Protein AF-A0A8J4GEQ4-F1 (afdb_monomer_lite)

Structure (mmCIF, N/CA/C/O backbone):
data_AF-A0A8J4GEQ4-F1
#
_entry.id   AF-A0A8J4GEQ4-F1
#
loop_
_atom_site.group_PDB
_atom_site.id
_atom_site.type_symbol
_atom_site.label_atom_id
_atom_site.label_alt_id
_atom_site.label_comp_id
_atom_site.label_asym_id
_atom_site.label_entity_id
_atom_site.label_seq_id
_atom_site.pdbx_PDB_ins_code
_atom_site.Cartn_x
_atom_site.Cartn_y
_atom_site.Cartn_z
_atom_site.occupancy
_atom_site.B_iso_or_equiv
_atom_site.auth_seq_id
_atom_site.auth_comp_id
_atom_site.auth_asym_id
_atom_site.auth_atom_id
_atom_site.pdbx_PDB_model_num
ATOM 1 N N . SER A 1 1 ? -38.428 40.242 -2.071 1.00 45.44 1 SER A N 1
ATOM 2 C CA . SER A 1 1 ? -38.127 39.022 -1.300 1.00 45.44 1 SER A CA 1
ATOM 3 C C . SER A 1 1 ? -37.435 38.007 -2.191 1.00 45.44 1 SER A C 1
ATOM 5 O O . SER A 1 1 ? -38.106 37.269 -2.898 1.00 45.44 1 SER A O 1
ATOM 7 N N . SER A 1 2 ? -36.104 38.009 -2.233 1.00 46.75 2 SER A N 1
ATOM 8 C CA . SER A 1 2 ? -35.318 36.999 -2.948 1.00 46.75 2 SER A CA 1
ATOM 9 C C . SER A 1 2 ? -35.041 35.824 -2.007 1.00 46.75 2 SER A C 1
ATOM 11 O O . SER A 1 2 ? -34.268 35.939 -1.060 1.00 46.75 2 SER A O 1
ATOM 13 N N . HIS A 1 3 ? -35.705 34.695 -2.250 1.00 55.34 3 HIS A N 1
ATOM 14 C CA . HIS A 1 3 ? -35.386 33.421 -1.610 1.00 55.34 3 HIS A CA 1
ATOM 15 C C . HIS A 1 3 ? -34.129 32.850 -2.275 1.00 55.34 3 HIS A C 1
ATOM 17 O O . HIS A 1 3 ? -34.213 32.109 -3.249 1.00 55.34 3 HIS A O 1
ATOM 23 N N . GLY A 1 4 ? -32.955 33.245 -1.783 1.00 56.16 4 GLY A N 1
ATOM 24 C CA . GLY A 1 4 ? -31.713 32.543 -2.087 1.00 56.16 4 GLY A CA 1
ATOM 25 C C . GLY A 1 4 ? -31.655 31.268 -1.253 1.00 56.16 4 GLY A C 1
ATOM 26 O O . GLY A 1 4 ? -31.464 31.340 -0.039 1.00 56.16 4 GLY A O 1
ATOM 27 N N . SER A 1 5 ? -31.855 30.109 -1.876 1.00 62.72 5 SER A N 1
ATOM 28 C CA . SER A 1 5 ? -31.624 28.812 -1.237 1.00 62.72 5 SER A CA 1
ATOM 29 C C . SER A 1 5 ? -30.168 28.750 -0.770 1.00 62.72 5 SER A C 1
ATOM 31 O O . SER A 1 5 ? -29.255 28.849 -1.590 1.00 62.72 5 SER A O 1
ATOM 33 N N . LYS A 1 6 ? -29.932 28.627 0.543 1.00 64.38 6 LYS A N 1
ATOM 34 C CA . LYS A 1 6 ? -28.581 28.382 1.067 1.00 64.38 6 LYS A CA 1
ATOM 35 C C . LYS A 1 6 ? -28.063 27.057 0.486 1.00 64.38 6 LYS A C 1
ATOM 37 O O . LYS A 1 6 ? -28.850 26.110 0.418 1.00 64.38 6 LYS A O 1
ATOM 42 N N . PRO A 1 7 ? -26.785 26.966 0.073 1.00 62.78 7 PRO A N 1
ATOM 43 C CA . PRO A 1 7 ? -26.216 25.699 -0.358 1.00 62.78 7 PRO A CA 1
ATOM 44 C C . PRO A 1 7 ? -26.369 24.679 0.769 1.00 62.78 7 PRO A C 1
ATOM 46 O O . PRO A 1 7 ? -26.044 24.955 1.923 1.00 62.78 7 PRO A O 1
ATOM 49 N N . GLN A 1 8 ? -26.936 23.526 0.435 1.00 66.12 8 GLN A N 1
ATOM 50 C CA . GLN A 1 8 ? -27.114 22.436 1.376 1.00 66.12 8 GLN A CA 1
ATOM 51 C C . GLN A 1 8 ? -25.734 21.860 1.694 1.00 66.12 8 GLN A C 1
ATOM 53 O O . GLN A 1 8 ? -25.084 21.283 0.822 1.00 66.12 8 GLN A O 1
ATOM 58 N N . GLU A 1 9 ? -25.273 22.051 2.929 1.00 68.38 9 GLU A N 1
ATOM 59 C CA . GLU A 1 9 ? -24.043 21.433 3.415 1.00 68.38 9 GLU A CA 1
ATOM 60 C C . GLU A 1 9 ? -24.215 19.913 3.368 1.00 68.38 9 GLU A C 1
ATOM 62 O O . GLU A 1 9 ? -25.030 19.327 4.085 1.00 68.38 9 GLU A O 1
ATOM 67 N N . CYS A 1 10 ? -23.489 19.263 2.460 1.00 74.25 10 CYS A N 1
ATOM 68 C CA . CYS A 1 10 ? -23.501 17.815 2.372 1.00 74.25 10 CYS A CA 1
ATOM 69 C C . CYS A 1 10 ? -22.659 17.277 3.533 1.00 74.25 10 CYS A C 1
ATOM 71 O O . CYS A 1 10 ? -21.449 17.501 3.577 1.00 74.25 10 CYS A O 1
ATOM 73 N N . ALA A 1 11 ? -23.300 16.614 4.498 1.00 85.25 11 ALA A N 1
ATOM 74 C CA . ALA A 1 11 ? -22.600 16.000 5.620 1.00 85.25 11 ALA A CA 1
ATOM 75 C C . ALA A 1 11 ? -21.531 15.024 5.101 1.00 85.25 11 ALA A C 1
ATOM 77 O O . ALA A 1 11 ? -21.816 14.191 4.236 1.00 85.25 11 ALA A O 1
ATOM 78 N N . TRP A 1 12 ? -20.312 15.126 5.635 1.00 88.06 12 TRP A N 1
ATOM 79 C CA . TRP A 1 12 ? -19.217 14.231 5.270 1.00 88.06 12 TRP A CA 1
ATOM 80 C C . TRP A 1 12 ? -19.589 12.772 5.555 1.00 88.06 12 TRP A C 1
ATOM 82 O O . TRP A 1 12 ? -20.183 12.455 6.589 1.00 88.06 12 TRP A O 1
ATOM 92 N N . ARG A 1 13 ? -19.220 11.882 4.633 1.00 91.00 13 ARG A N 1
ATOM 93 C CA . ARG A 1 13 ? -19.368 10.433 4.773 1.00 91.00 13 ARG A CA 1
ATOM 94 C C . ARG A 1 13 ? -18.016 9.774 4.524 1.00 91.00 13 ARG A C 1
ATOM 96 O O . ARG A 1 13 ? -17.310 10.214 3.614 1.00 91.00 13 ARG A O 1
ATOM 103 N N . PRO A 1 14 ? -17.655 8.739 5.296 1.00 92.19 14 PRO A N 1
ATOM 104 C CA . PRO A 1 14 ? -16.441 7.996 5.021 1.00 92.19 14 PRO A CA 1
ATOM 105 C C . PRO A 1 14 ? -16.544 7.335 3.639 1.00 92.19 14 PRO A C 1
ATOM 107 O O . PRO A 1 14 ? -17.626 6.878 3.266 1.00 92.19 14 PRO A O 1
ATOM 110 N N . PRO A 1 15 ? -15.443 7.286 2.877 1.00 95.06 15 PRO A N 1
ATOM 111 C CA . PRO A 1 15 ? -15.406 6.542 1.629 1.00 95.06 15 PRO A CA 1
ATOM 112 C C . PRO A 1 15 ? -15.509 5.035 1.896 1.00 95.06 15 PRO A C 1
ATOM 114 O O . PRO A 1 15 ? -15.016 4.537 2.909 1.00 95.06 15 PRO A O 1
ATOM 117 N N . ASP A 1 16 ? -16.100 4.301 0.954 1.00 97.12 16 ASP A N 1
ATOM 118 C CA . ASP A 1 16 ? -16.193 2.836 1.022 1.00 97.12 16 ASP A CA 1
ATOM 119 C C . ASP A 1 16 ? -14.828 2.150 0.844 1.00 97.12 16 ASP A C 1
ATOM 121 O O . ASP A 1 16 ? -14.617 1.033 1.318 1.00 97.12 16 ASP A O 1
ATOM 125 N N . ILE A 1 17 ? -13.899 2.819 0.152 1.00 97.31 17 ILE A N 1
ATOM 126 C CA . ILE A 1 17 ? -12.525 2.376 -0.090 1.00 97.31 17 ILE A CA 1
ATOM 127 C C . ILE A 1 17 ? -11.623 3.584 -0.371 1.00 97.31 17 ILE A C 1
ATOM 129 O O . ILE A 1 17 ? -12.054 4.553 -0.998 1.00 97.31 17 ILE A O 1
ATOM 133 N N . ALA A 1 18 ? -10.366 3.522 0.062 1.00 97.94 18 ALA A N 1
ATOM 134 C CA . ALA A 1 18 ? -9.324 4.472 -0.317 1.00 97.94 18 ALA A CA 1
ATOM 135 C C . ALA A 1 18 ? -8.224 3.765 -1.115 1.00 97.94 18 ALA A C 1
ATOM 137 O O . ALA A 1 18 ? -7.807 2.658 -0.771 1.00 97.94 18 ALA A O 1
ATOM 138 N N . VAL A 1 19 ? -7.750 4.409 -2.180 1.00 97.88 19 VAL A N 1
ATOM 139 C CA . VAL A 1 19 ? -6.740 3.844 -3.080 1.00 97.88 19 VAL A CA 1
ATOM 140 C C . VAL A 1 19 ? -5.575 4.817 -3.210 1.00 97.88 19 VAL A C 1
ATOM 142 O O . VAL A 1 19 ? -5.800 6.007 -3.427 1.00 97.88 19 VAL A O 1
ATOM 145 N N . ALA A 1 20 ? -4.348 4.314 -3.089 1.00 97.12 20 ALA A N 1
ATOM 146 C CA . ALA A 1 20 ? -3.126 5.082 -3.311 1.00 97.12 20 ALA A CA 1
ATOM 147 C C . ALA A 1 20 ? -2.224 4.339 -4.301 1.00 97.12 20 ALA A C 1
ATOM 149 O O . ALA A 1 20 ? -1.819 3.204 -4.049 1.00 97.12 20 ALA A O 1
ATOM 150 N N . PHE A 1 21 ? -1.931 4.975 -5.436 1.00 97.00 21 PHE A N 1
ATOM 151 C CA . PHE A 1 21 ? -1.102 4.382 -6.481 1.00 97.00 21 PHE A CA 1
ATOM 152 C C . PHE A 1 21 ? 0.366 4.740 -6.289 1.00 97.00 21 PHE A C 1
ATOM 154 O O . PHE A 1 21 ? 0.674 5.923 -6.171 1.00 97.00 21 PHE A O 1
ATOM 161 N N . ASN A 1 22 ? 1.240 3.729 -6.293 1.00 95.81 22 ASN A N 1
ATOM 162 C CA . ASN A 1 22 ? 2.684 3.849 -6.073 1.00 95.81 22 ASN A CA 1
ATOM 163 C C . ASN A 1 22 ? 2.980 4.766 -4.877 1.00 95.81 22 ASN A C 1
ATOM 165 O O . ASN A 1 22 ? 3.543 5.848 -5.019 1.00 95.81 22 ASN A O 1
ATOM 169 N N . SER A 1 23 ? 2.455 4.367 -3.718 1.00 93.00 23 SER A N 1
ATOM 170 C CA . SER A 1 23 ? 2.128 5.297 -2.636 1.00 93.00 23 SER A CA 1
ATOM 171 C C . SER A 1 23 ? 3.332 5.969 -1.975 1.00 93.00 23 SER A C 1
ATOM 173 O O . SER A 1 23 ? 3.195 7.089 -1.479 1.00 93.00 23 SER A O 1
ATOM 175 N N . GLY A 1 24 ? 4.481 5.284 -1.938 1.00 91.56 24 GLY A N 1
ATOM 176 C CA . GLY A 1 24 ? 5.691 5.761 -1.268 1.00 91.56 24 GLY A CA 1
ATOM 177 C C . GLY A 1 24 ? 5.470 6.092 0.211 1.00 91.56 24 GLY A C 1
ATOM 178 O O . GLY A 1 24 ? 6.150 6.957 0.761 1.00 91.56 24 GLY A O 1
ATOM 179 N N . ILE A 1 25 ? 4.486 5.470 0.880 1.00 93.88 25 ILE A N 1
ATOM 180 C CA . ILE A 1 25 ? 4.116 5.862 2.253 1.00 93.88 25 ILE A CA 1
ATOM 181 C C . ILE A 1 25 ? 5.222 5.571 3.266 1.00 93.88 25 ILE A C 1
ATOM 183 O O . ILE A 1 25 ? 5.227 6.142 4.357 1.00 93.88 25 ILE A O 1
ATOM 187 N N . SER A 1 26 ? 6.133 4.667 2.921 1.00 92.44 26 SER A N 1
ATOM 188 C CA . SER A 1 26 ? 7.306 4.312 3.714 1.00 92.44 26 SER A CA 1
ATOM 189 C C . SER A 1 26 ? 8.542 5.180 3.445 1.00 92.44 26 SER A C 1
ATOM 191 O O . SER A 1 26 ? 9.544 5.030 4.143 1.00 92.44 26 SER A O 1
ATOM 193 N N . GLU A 1 27 ? 8.481 6.104 2.483 1.00 90.88 27 GLU A N 1
ATOM 194 C CA . GLU A 1 27 ? 9.621 6.918 2.050 1.00 90.88 27 GLU A CA 1
ATOM 195 C C . GLU A 1 27 ? 9.803 8.217 2.871 1.00 90.88 27 GLU A C 1
ATOM 197 O O . GLU A 1 27 ? 9.230 8.401 3.949 1.00 90.88 27 GLU A O 1
ATOM 202 N N . HIS A 1 28 ? 10.649 9.133 2.375 1.00 71.94 28 HIS A N 1
ATOM 203 C CA . HIS A 1 28 ? 11.164 10.316 3.082 1.00 71.94 28 HIS A CA 1
ATOM 204 C C . HIS A 1 28 ? 10.092 11.240 3.695 1.00 71.94 28 HIS A C 1
ATOM 206 O O . HIS A 1 28 ? 10.371 11.906 4.695 1.00 71.94 28 HIS A O 1
ATOM 212 N N . ASP A 1 29 ? 8.866 11.218 3.171 1.00 82.56 29 ASP A N 1
ATOM 213 C CA . ASP A 1 29 ? 7.746 12.056 3.606 1.00 82.56 29 ASP A CA 1
ATOM 214 C C . ASP A 1 29 ? 6.674 11.305 4.415 1.00 82.56 29 ASP A C 1
ATOM 216 O O . ASP A 1 29 ? 5.538 11.768 4.546 1.00 82.56 29 ASP A O 1
ATOM 220 N N . GLN A 1 30 ? 7.021 10.179 5.047 1.00 83.06 30 GLN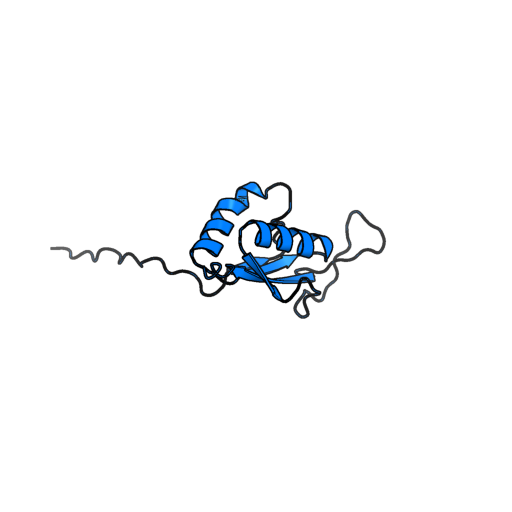 A N 1
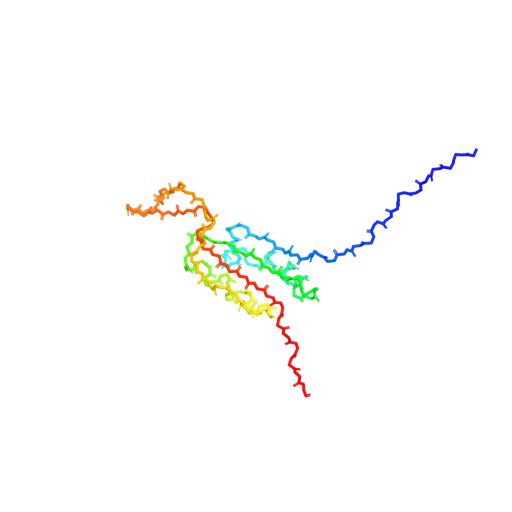ATOM 221 C CA . GLN A 1 30 ? 6.105 9.391 5.887 1.00 83.06 30 GLN A CA 1
ATOM 222 C C . GLN A 1 30 ? 5.315 10.238 6.910 1.00 83.06 30 GLN A C 1
ATOM 224 O O . GLN A 1 30 ? 4.153 9.958 7.204 1.00 83.06 30 GLN A O 1
ATOM 229 N N . LYS A 1 31 ? 5.905 11.312 7.453 1.00 87.12 31 LYS A N 1
ATOM 230 C CA . LYS A 1 31 ? 5.223 12.204 8.413 1.00 87.12 31 LYS A CA 1
ATOM 231 C C . LYS A 1 31 ? 4.012 12.926 7.813 1.00 87.12 31 LYS A C 1
ATOM 233 O O . LYS A 1 31 ? 3.071 13.216 8.548 1.00 87.12 31 LYS A O 1
ATOM 238 N N . LEU A 1 32 ? 4.014 13.193 6.506 1.00 91.19 32 LEU A N 1
ATOM 239 C CA . LEU A 1 32 ? 2.887 13.819 5.808 1.00 91.19 32 LEU A CA 1
ATOM 240 C C . LEU A 1 32 ? 1.693 12.862 5.673 1.00 91.19 32 LEU A C 1
ATOM 242 O O . LEU A 1 32 ? 0.558 13.318 5.550 1.00 91.19 32 LEU A O 1
ATOM 246 N N . TRP A 1 33 ? 1.927 11.550 5.769 1.00 94.75 33 TRP A N 1
ATOM 247 C CA . TRP A 1 33 ? 0.883 10.527 5.706 1.00 94.75 33 TRP A CA 1
ATOM 248 C C . TRP A 1 33 ? 0.122 10.335 7.014 1.00 94.75 33 TRP A C 1
ATOM 250 O O . TRP A 1 33 ? -1.008 9.848 6.983 1.00 94.75 33 TRP A O 1
ATOM 260 N N . VAL A 1 34 ? 0.695 10.727 8.157 1.00 94.19 34 VAL A N 1
ATOM 261 C CA . VAL A 1 34 ? 0.106 10.469 9.483 1.00 94.19 34 VAL A CA 1
ATOM 262 C C . VAL A 1 34 ? -1.358 10.926 9.575 1.00 94.19 34 VAL A C 1
ATOM 264 O O . VAL A 1 34 ? -2.193 10.089 9.921 1.00 94.19 34 VAL A O 1
ATOM 267 N N . PRO A 1 35 ? -1.736 12.164 9.184 1.00 95.62 35 PRO A N 1
ATOM 268 C CA . PRO A 1 35 ? -3.133 12.592 9.263 1.00 95.62 35 PRO A CA 1
ATOM 269 C C . PRO A 1 35 ? -4.078 11.749 8.393 1.00 95.62 35 PRO A C 1
ATOM 271 O O . PRO A 1 35 ? -5.210 11.472 8.789 1.00 95.62 35 PRO A O 1
ATOM 274 N N . ALA A 1 36 ? -3.622 11.311 7.215 1.00 95.31 36 ALA A N 1
ATOM 275 C CA . ALA A 1 36 ? -4.419 10.470 6.327 1.00 95.31 36 ALA A CA 1
ATOM 276 C C . ALA A 1 36 ? -4.617 9.070 6.924 1.00 95.31 36 ALA A C 1
ATOM 278 O O . ALA A 1 36 ? -5.745 8.580 6.987 1.00 95.31 36 ALA A O 1
ATOM 279 N N . LEU A 1 37 ? -3.544 8.450 7.424 1.00 96.56 37 LEU A N 1
ATOM 280 C CA . LEU A 1 37 ? -3.602 7.137 8.065 1.00 96.56 37 LEU A CA 1
ATOM 281 C C . LEU A 1 37 ? -4.506 7.161 9.306 1.00 96.56 37 LEU A C 1
ATOM 28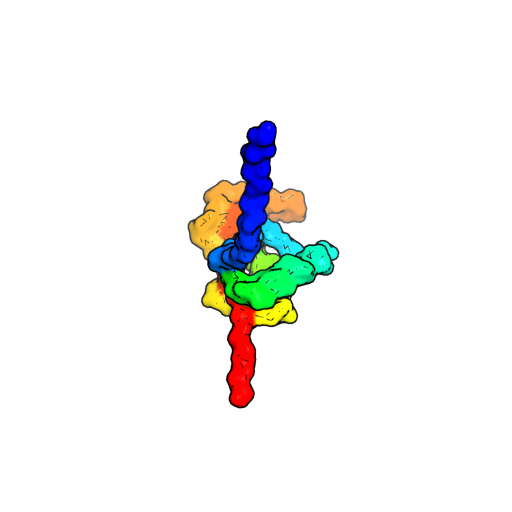3 O O . LEU A 1 37 ? -5.334 6.267 9.469 1.00 96.56 37 LEU A O 1
ATOM 287 N N . GLU A 1 38 ? -4.427 8.208 10.131 1.00 96.06 38 GLU A N 1
ATOM 288 C CA . GLU A 1 38 ? -5.303 8.382 11.295 1.00 96.06 38 GLU A CA 1
ATOM 289 C C . GLU A 1 38 ? -6.785 8.418 10.913 1.00 96.06 38 GLU A C 1
ATOM 291 O O . GLU A 1 38 ? -7.602 7.759 11.558 1.00 96.06 38 GLU A O 1
ATOM 296 N N . VAL A 1 39 ? -7.148 9.160 9.863 1.00 96.00 39 VAL A N 1
ATOM 297 C CA . VAL A 1 39 ? -8.534 9.238 9.376 1.00 96.00 39 VAL A CA 1
ATOM 298 C C . VAL A 1 39 ? -8.993 7.882 8.838 1.00 96.00 39 VAL A C 1
ATOM 300 O O . VAL A 1 39 ? -10.076 7.418 9.201 1.00 96.00 39 VAL A O 1
ATOM 303 N N . LEU A 1 40 ? -8.173 7.211 8.026 1.00 97.31 40 LEU A N 1
ATOM 304 C CA . LEU A 1 40 ? -8.506 5.902 7.455 1.00 97.31 40 LEU A CA 1
ATOM 305 C C . LEU A 1 40 ? -8.714 4.845 8.547 1.00 97.31 40 LEU A C 1
ATOM 307 O O . LEU A 1 40 ? -9.695 4.099 8.506 1.00 97.31 40 LEU A O 1
ATOM 311 N N . ILE A 1 41 ? -7.852 4.826 9.566 1.00 97.69 41 ILE A N 1
ATOM 312 C CA . ILE A 1 41 ? -7.961 3.912 10.708 1.00 97.69 41 ILE A CA 1
ATOM 313 C C . ILE A 1 41 ? -9.179 4.247 11.570 1.00 97.69 41 ILE A C 1
ATOM 315 O O . ILE A 1 41 ? -9.999 3.364 11.837 1.00 97.69 41 ILE A O 1
ATOM 319 N N . ARG A 1 42 ? -9.349 5.519 11.960 1.00 96.00 42 ARG A N 1
ATOM 320 C CA . ARG A 1 42 ? -10.467 5.989 12.799 1.00 96.00 42 ARG A CA 1
ATOM 321 C C . ARG A 1 42 ? -11.818 5.646 12.186 1.00 96.00 42 ARG A C 1
ATOM 323 O O . ARG A 1 42 ? -12.720 5.208 12.894 1.00 96.00 42 ARG A O 1
ATOM 330 N N . HIS A 1 43 ? -11.952 5.834 10.877 1.00 96.12 43 HIS A N 1
ATOM 331 C CA . HIS A 1 43 ? -13.196 5.585 10.153 1.00 96.12 43 HIS A CA 1
ATOM 332 C C . HIS A 1 43 ? -13.283 4.179 9.551 1.00 96.12 43 HIS A C 1
ATOM 334 O O . HIS A 1 43 ? -14.260 3.871 8.874 1.00 96.12 43 HIS A O 1
ATOM 340 N N . ARG A 1 44 ? -12.302 3.310 9.837 1.00 96.75 44 ARG A N 1
ATOM 341 C CA . ARG A 1 44 ? -12.246 1.910 9.388 1.00 96.75 44 ARG A CA 1
ATOM 342 C C . ARG A 1 44 ? -12.380 1.759 7.868 1.00 96.75 44 ARG A C 1
ATOM 344 O O . ARG A 1 44 ? -12.948 0.776 7.392 1.00 96.75 44 ARG A O 1
ATOM 351 N N . VAL A 1 45 ? -11.839 2.720 7.123 1.00 97.94 45 VAL A N 1
ATOM 352 C CA . VAL A 1 45 ? -11.854 2.733 5.658 1.00 97.94 45 VAL A CA 1
ATOM 353 C C . VAL A 1 45 ? -10.925 1.623 5.145 1.00 97.94 45 VAL A C 1
ATOM 355 O O . VAL A 1 45 ? -9.749 1.595 5.518 1.00 97.94 45 VAL A O 1
ATOM 358 N N . PRO A 1 46 ? -11.414 0.690 4.312 1.00 98.06 46 PRO A N 1
ATOM 359 C CA . PRO A 1 46 ? -10.571 -0.280 3.619 1.00 98.06 46 PRO A CA 1
ATOM 360 C C . PRO A 1 46 ? -9.623 0.413 2.639 1.00 98.06 46 PRO A C 1
ATOM 362 O O . PRO A 1 46 ? -10.012 1.370 1.969 1.00 98.06 46 PRO A O 1
ATOM 365 N N . VAL A 1 47 ? -8.399 -0.094 2.516 1.00 98.44 47 VAL A N 1
ATOM 366 C CA . VAL A 1 47 ? -7.362 0.503 1.667 1.00 98.44 47 VAL A CA 1
ATOM 367 C C . VAL A 1 47 ? -6.849 -0.470 0.609 1.00 98.44 47 VAL A C 1
ATOM 369 O O . VAL A 1 47 ? -6.758 -1.669 0.874 1.00 98.44 47 VAL A O 1
ATOM 372 N N . VAL A 1 48 ? -6.490 0.051 -0.567 1.00 98.31 48 VAL A N 1
ATOM 373 C CA . VAL A 1 48 ? -5.756 -0.665 -1.628 1.00 98.31 48 VAL A CA 1
ATOM 374 C C . VAL A 1 48 ? -4.580 0.185 -2.064 1.00 98.31 48 VAL A C 1
ATOM 376 O O . VAL A 1 48 ? -4.757 1.312 -2.523 1.00 98.31 48 VAL A O 1
ATOM 379 N N . PHE A 1 49 ? -3.375 -0.319 -1.856 1.00 98.12 49 PHE A N 1
ATOM 380 C CA . PHE A 1 49 ? -2.150 0.431 -2.101 1.00 98.12 49 PHE A CA 1
ATOM 381 C C . PHE A 1 49 ? -1.313 -0.341 -3.113 1.00 98.12 49 PHE A C 1
ATOM 383 O O . PHE A 1 49 ? -1.293 -1.575 -3.095 1.00 98.12 49 PHE A O 1
ATOM 390 N N . THR A 1 50 ? -0.655 0.383 -4.011 1.00 98.38 50 THR A N 1
ATOM 391 C CA . THR A 1 50 ? 0.285 -0.194 -4.976 1.00 98.38 50 THR A CA 1
ATOM 392 C C . THR A 1 50 ? 1.675 0.409 -4.804 1.00 98.38 50 THR A C 1
ATOM 394 O O . THR A 1 50 ? 1.811 1.509 -4.262 1.00 98.38 50 THR A O 1
ATOM 397 N N . SER A 1 51 ? 2.691 -0.314 -5.276 1.00 96.94 51 SER A N 1
ATOM 398 C CA . SER A 1 51 ? 4.107 0.076 -5.206 1.00 96.94 51 SER A CA 1
ATOM 399 C C . SER A 1 51 ? 4.865 -0.417 -6.448 1.00 96.94 51 SER A C 1
ATOM 401 O O . SER A 1 51 ? 4.370 -1.289 -7.180 1.00 96.94 51 SER A O 1
ATOM 403 N N . TYR A 1 52 ? 6.062 0.118 -6.702 1.00 94.56 52 TYR A N 1
ATOM 404 C CA . TYR A 1 52 ? 6.858 -0.232 -7.882 1.00 94.56 52 TYR A CA 1
ATOM 405 C C . TYR A 1 52 ? 7.586 -1.567 -7.746 1.00 94.56 52 TYR A C 1
ATOM 407 O O . TYR A 1 52 ? 7.906 -2.191 -8.757 1.00 94.56 52 TYR A O 1
ATOM 415 N N . ASN A 1 53 ? 7.819 -2.039 -6.525 1.00 93.38 53 ASN A N 1
ATOM 416 C CA . ASN A 1 53 ? 8.462 -3.320 -6.250 1.00 93.38 53 ASN A CA 1
ATOM 417 C C . ASN A 1 53 ? 7.937 -3.951 -4.945 1.00 93.38 53 ASN A C 1
ATOM 419 O O . ASN A 1 53 ? 7.100 -3.385 -4.238 1.00 93.38 53 ASN A O 1
ATOM 423 N N . ASP A 1 54 ? 8.393 -5.167 -4.663 1.00 95.81 54 ASP A N 1
ATOM 424 C CA . ASP A 1 54 ? 8.031 -5.946 -3.480 1.00 95.81 54 ASP A CA 1
ATOM 425 C C . ASP A 1 54 ? 8.568 -5.338 -2.181 1.00 95.81 54 ASP A C 1
ATOM 427 O O . ASP A 1 54 ? 7.871 -5.361 -1.166 1.00 95.81 54 ASP A O 1
ATOM 431 N N . VAL A 1 55 ? 9.780 -4.777 -2.216 1.00 95.25 55 VAL A N 1
ATOM 432 C CA . VAL A 1 55 ? 10.425 -4.136 -1.063 1.00 95.25 55 VAL A CA 1
ATOM 433 C C . VAL A 1 55 ? 9.605 -2.940 -0.579 1.00 95.25 55 VAL A C 1
ATOM 435 O O . VAL A 1 55 ? 9.263 -2.873 0.602 1.00 95.25 55 VAL A O 1
ATOM 438 N N . GLU A 1 56 ? 9.224 -2.040 -1.485 1.00 95.25 56 GLU A N 1
ATOM 439 C CA . GLU A 1 56 ? 8.338 -0.907 -1.200 1.00 95.25 56 GLU A CA 1
ATOM 440 C C . GLU A 1 56 ? 6.979 -1.384 -0.695 1.00 95.25 56 GLU A C 1
ATOM 442 O O . GLU A 1 56 ? 6.507 -0.917 0.336 1.00 95.25 56 GLU A O 1
ATOM 447 N N . ALA A 1 57 ? 6.365 -2.367 -1.361 1.00 97.25 57 ALA A N 1
ATOM 448 C CA . ALA A 1 57 ? 5.055 -2.866 -0.953 1.00 97.25 57 ALA A CA 1
ATOM 449 C C . ALA A 1 57 ? 5.082 -3.464 0.465 1.00 97.25 57 ALA A C 1
ATOM 451 O O . ALA A 1 57 ? 4.142 -3.277 1.244 1.00 97.25 57 ALA A O 1
ATOM 452 N N . ALA A 1 58 ? 6.161 -4.163 0.829 1.00 97.75 58 ALA A N 1
ATOM 453 C CA . ALA A 1 58 ? 6.367 -4.688 2.174 1.00 97.75 58 ALA A CA 1
ATOM 454 C C . ALA A 1 58 ? 6.597 -3.578 3.210 1.00 97.75 58 ALA A C 1
ATOM 456 O O . ALA A 1 58 ? 6.038 -3.652 4.311 1.00 97.75 58 ALA A O 1
ATOM 457 N N . ALA A 1 59 ? 7.377 -2.553 2.865 1.00 97.38 59 ALA A N 1
ATOM 458 C CA . ALA A 1 59 ? 7.636 -1.402 3.724 1.00 97.38 59 ALA A CA 1
ATOM 459 C C . ALA A 1 59 ? 6.361 -0.571 3.956 1.00 97.38 59 ALA A C 1
ATOM 461 O O . ALA A 1 59 ? 6.014 -0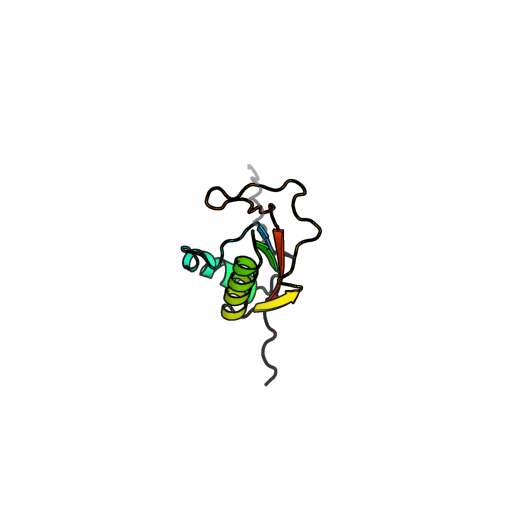.277 5.102 1.00 97.38 59 ALA A O 1
ATOM 462 N N . ASP A 1 60 ? 5.598 -0.292 2.901 1.00 97.25 60 ASP A N 1
ATOM 463 C CA . ASP A 1 60 ? 4.311 0.404 2.955 1.00 97.25 60 ASP A CA 1
ATOM 464 C C . ASP A 1 60 ? 3.316 -0.355 3.850 1.00 97.25 60 ASP A C 1
ATOM 466 O O . ASP A 1 60 ? 2.723 0.193 4.786 1.00 97.25 60 ASP A O 1
ATOM 470 N N . ALA A 1 61 ? 3.206 -1.669 3.648 1.00 97.56 61 ALA A N 1
ATOM 471 C CA . ALA A 1 61 ? 2.396 -2.540 4.488 1.00 97.56 61 ALA A CA 1
ATOM 472 C C . ALA A 1 61 ? 2.841 -2.538 5.966 1.00 97.56 61 ALA A C 1
ATOM 474 O O . ALA A 1 61 ? 2.010 -2.698 6.865 1.00 97.56 61 ALA A O 1
ATOM 475 N N . ALA A 1 62 ? 4.135 -2.377 6.258 1.00 97.25 62 ALA A N 1
ATOM 476 C CA . ALA A 1 62 ? 4.631 -2.255 7.629 1.00 97.25 62 ALA A CA 1
ATOM 477 C C . ALA A 1 62 ? 4.206 -0.926 8.276 1.00 97.25 62 ALA A C 1
ATOM 479 O O . ALA A 1 62 ? 3.761 -0.932 9.426 1.00 97.25 62 ALA A O 1
ATOM 480 N N . VAL A 1 63 ? 4.249 0.184 7.531 1.00 97.06 63 VAL A N 1
ATOM 481 C CA . VAL A 1 63 ? 3.737 1.488 7.989 1.00 97.06 63 VAL A CA 1
ATOM 482 C C . VAL A 1 63 ? 2.245 1.411 8.309 1.00 97.06 63 VAL A C 1
ATOM 484 O O . VAL A 1 63 ? 1.818 1.864 9.372 1.00 97.06 63 VAL A O 1
ATOM 487 N N . TRP A 1 64 ? 1.453 0.760 7.454 1.00 97.56 64 TRP A N 1
ATOM 488 C CA . TRP A 1 64 ? 0.030 0.521 7.714 1.00 97.56 64 TRP A CA 1
ATOM 489 C C . TRP A 1 64 ? -0.215 -0.273 9.004 1.00 97.56 64 TRP A C 1
ATOM 491 O O . TRP A 1 64 ? -1.063 0.095 9.821 1.00 97.56 64 TRP A O 1
ATOM 501 N N . ARG A 1 65 ? 0.558 -1.342 9.231 1.00 97.50 65 ARG A N 1
ATOM 502 C CA . ARG A 1 65 ? 0.464 -2.139 10.466 1.00 97.50 65 ARG A CA 1
ATOM 503 C C . ARG A 1 65 ? 0.810 -1.325 11.709 1.00 97.50 65 ARG A C 1
ATOM 505 O O . ARG A 1 65 ? 0.133 -1.473 12.731 1.00 97.50 65 ARG A O 1
ATOM 512 N N . ALA A 1 66 ? 1.829 -0.469 11.616 1.00 96.19 66 ALA A N 1
ATOM 513 C CA . ALA A 1 66 ? 2.238 0.434 12.689 1.00 96.19 66 ALA A CA 1
ATOM 514 C C . ALA A 1 66 ? 1.164 1.489 13.004 1.00 96.19 66 ALA A C 1
ATOM 516 O O . ALA A 1 66 ? 0.974 1.832 14.167 1.00 96.19 66 ALA A O 1
ATOM 517 N N . ALA A 1 67 ? 0.401 1.931 11.999 1.00 95.88 67 ALA A N 1
ATOM 518 C CA . ALA A 1 67 ? -0.736 2.838 12.173 1.00 95.88 67 ALA A CA 1
ATOM 519 C C . ALA A 1 67 ? -1.981 2.175 12.805 1.00 95.88 67 ALA A C 1
ATOM 521 O O . ALA A 1 67 ? -2.965 2.855 13.085 1.00 95.88 67 ALA A O 1
ATOM 522 N N . GLY A 1 68 ? -1.960 0.859 13.051 1.00 97.00 68 GLY A N 1
ATOM 523 C CA . GLY A 1 68 ? -3.088 0.115 13.627 1.00 97.00 68 GLY A CA 1
ATOM 524 C C . GLY A 1 68 ? -3.954 -0.610 12.596 1.00 97.00 68 GLY A C 1
ATOM 525 O O . GLY A 1 68 ? -5.075 -1.018 12.902 1.00 97.00 68 GLY A O 1
ATOM 526 N N . GLY A 1 69 ? -3.457 -0.771 11.373 1.00 97.44 69 GLY A N 1
ATOM 527 C CA . GLY A 1 69 ? -4.087 -1.579 10.341 1.00 97.44 69 GLY A CA 1
ATOM 528 C C . GLY A 1 69 ? -3.657 -3.046 10.368 1.00 97.44 69 GLY A C 1
ATOM 529 O O . GLY A 1 69 ? -2.651 -3.417 10.973 1.00 97.44 69 GLY A O 1
ATOM 530 N N . ASP A 1 70 ? -4.404 -3.876 9.652 1.00 98.12 70 ASP A N 1
ATOM 531 C CA . ASP A 1 70 ? -4.019 -5.228 9.260 1.00 98.12 70 ASP A CA 1
ATOM 532 C C . ASP A 1 70 ? -3.999 -5.329 7.734 1.00 98.12 70 ASP A C 1
ATOM 534 O O . ASP A 1 70 ? -4.796 -4.682 7.044 1.00 98.12 70 ASP A O 1
ATOM 538 N N . VAL A 1 71 ? -3.086 -6.146 7.209 1.00 98.06 71 VAL A N 1
ATOM 539 C CA . VAL A 1 71 ? -3.022 -6.488 5.783 1.00 98.06 71 VAL A CA 1
ATOM 540 C C . VAL A 1 71 ? -3.851 -7.744 5.564 1.00 98.06 71 VAL A C 1
ATOM 542 O O . VAL A 1 71 ? -3.644 -8.753 6.231 1.00 98.06 71 VAL A O 1
ATOM 545 N N . THR A 1 72 ? -4.806 -7.655 4.647 1.00 97.56 72 THR A N 1
ATOM 546 C CA . THR A 1 72 ? -5.792 -8.707 4.357 1.00 97.56 72 THR A CA 1
ATOM 547 C C . THR A 1 72 ? -5.489 -9.466 3.068 1.00 97.56 72 THR A C 1
ATOM 549 O O . THR A 1 72 ? -5.875 -10.624 2.961 1.00 97.56 72 THR A O 1
ATOM 552 N N . LEU A 1 73 ? -4.793 -8.834 2.116 1.00 97.31 73 LEU A N 1
ATOM 553 C CA . LEU A 1 73 ? -4.302 -9.427 0.867 1.00 97.31 73 LEU A CA 1
ATOM 554 C C . LEU A 1 73 ? -2.937 -8.817 0.524 1.00 97.31 73 LEU A C 1
ATOM 556 O O . LEU A 1 73 ? -2.729 -7.628 0.779 1.00 97.31 73 LEU A O 1
ATOM 560 N N . GLY A 1 74 ? -2.042 -9.605 -0.075 1.00 94.44 74 GLY A N 1
ATOM 561 C CA . GLY A 1 74 ? -0.671 -9.191 -0.389 1.00 94.44 74 GLY A CA 1
ATOM 562 C C . GLY A 1 74 ? 0.230 -9.012 0.850 1.00 94.44 74 GLY A C 1
ATOM 563 O O . GLY A 1 74 ? -0.130 -9.454 1.947 1.00 94.44 74 GLY A O 1
ATOM 564 N N . PRO A 1 75 ? 1.406 -8.365 0.711 1.00 96.62 75 PRO A N 1
ATOM 565 C CA . PRO A 1 75 ? 1.953 -7.775 -0.515 1.00 96.62 75 PRO A CA 1
ATOM 566 C C . PRO A 1 75 ? 2.337 -8.825 -1.559 1.00 96.62 75 PRO A C 1
ATOM 568 O O . PRO A 1 75 ? 3.027 -9.790 -1.245 1.00 96.62 75 PRO A O 1
ATOM 571 N N . GLU A 1 76 ? 1.893 -8.641 -2.799 1.00 97.69 76 GLU A N 1
ATOM 572 C CA . GLU A 1 76 ? 2.195 -9.551 -3.910 1.00 97.69 76 GLU A CA 1
ATOM 573 C C . GLU A 1 76 ? 2.141 -8.830 -5.262 1.00 97.69 76 GLU A C 1
ATOM 575 O O . GLU A 1 76 ? 1.770 -7.656 -5.343 1.00 97.69 76 GLU A O 1
ATOM 580 N N . ARG A 1 77 ? 2.518 -9.522 -6.343 1.00 97.50 77 ARG A N 1
ATOM 581 C CA . ARG A 1 77 ? 2.488 -8.952 -7.694 1.00 97.50 77 ARG A CA 1
ATOM 582 C C . ARG A 1 77 ? 1.049 -8.671 -8.125 1.00 97.50 77 ARG A C 1
ATOM 584 O O . ARG A 1 77 ? 0.212 -9.569 -8.130 1.00 97.50 77 ARG A O 1
ATOM 591 N N . ASN A 1 78 ? 0.792 -7.454 -8.585 1.00 97.38 78 ASN A N 1
ATOM 592 C CA . ASN A 1 78 ? -0.514 -7.032 -9.067 1.00 97.38 78 ASN A CA 1
ATOM 593 C C . ASN A 1 78 ? -0.818 -7.641 -10.454 1.00 97.38 78 ASN A C 1
ATOM 595 O O . ASN A 1 78 ? -0.086 -7.377 -11.422 1.00 97.38 78 ASN A O 1
ATOM 599 N N . PRO A 1 79 ? -1.894 -8.440 -10.597 1.00 95.62 79 PRO A N 1
ATOM 600 C CA . PRO A 1 79 ? -2.312 -8.963 -11.897 1.00 95.62 79 PRO A CA 1
ATOM 601 C C . PRO A 1 79 ? -2.846 -7.868 -12.837 1.00 95.62 79 PRO A C 1
ATOM 603 O O . PRO A 1 79 ? -2.884 -8.087 -14.044 1.00 95.62 79 PRO A O 1
ATOM 606 N N . PHE A 1 80 ? -3.194 -6.692 -12.306 1.00 94.94 80 PHE A N 1
ATOM 607 C CA . PHE A 1 80 ? -3.715 -5.530 -13.035 1.00 94.94 80 PHE A CA 1
ATOM 608 C C . PHE A 1 80 ? -2.694 -4.389 -13.182 1.00 94.94 80 PHE A C 1
ATOM 610 O O . PHE A 1 80 ? -3.072 -3.242 -13.419 1.00 94.94 80 PHE A O 1
ATOM 617 N N . ARG A 1 81 ? -1.398 -4.677 -13.008 1.00 95.94 81 ARG A N 1
ATOM 618 C CA . ARG A 1 81 ? -0.324 -3.709 -13.276 1.00 95.94 81 ARG A CA 1
ATOM 619 C C . ARG A 1 81 ? -0.300 -3.291 -14.749 1.00 95.94 81 ARG A C 1
ATOM 621 O O . ARG A 1 81 ? -0.825 -4.003 -15.609 1.00 95.94 81 ARG A O 1
ATOM 628 N N . ALA A 1 82 ? 0.373 -2.184 -15.053 1.00 95.25 82 ALA A N 1
ATOM 629 C CA . ALA A 1 82 ? 0.629 -1.810 -16.442 1.00 95.25 82 ALA A CA 1
ATOM 630 C C . ALA A 1 82 ? 1.357 -2.932 -17.201 1.00 95.25 82 ALA A C 1
ATOM 632 O O . ALA A 1 82 ? 2.148 -3.674 -16.624 1.00 95.25 82 ALA A O 1
ATOM 633 N N . LEU A 1 83 ? 1.081 -3.058 -18.499 1.00 93.62 83 LEU A N 1
ATOM 634 C CA . LEU A 1 83 ? 1.674 -4.105 -19.338 1.00 93.62 83 LEU A CA 1
ATOM 635 C C . LEU A 1 83 ? 3.031 -3.704 -19.923 1.00 93.62 83 LEU A C 1
ATOM 637 O O . LEU A 1 83 ? 3.808 -4.577 -20.299 1.00 93.62 83 LEU A O 1
ATOM 641 N N . GLU A 1 84 ? 3.305 -2.403 -20.000 1.00 93.94 84 GLU A N 1
ATOM 642 C CA . GLU A 1 84 ? 4.554 -1.869 -20.531 1.00 93.94 84 GLU A CA 1
ATOM 643 C C . GLU A 1 84 ? 5.603 -1.758 -19.410 1.00 93.94 84 GLU A C 1
ATOM 645 O O . GLU A 1 84 ? 5.350 -1.072 -18.412 1.00 93.94 84 GLU A O 1
ATOM 650 N N . PRO A 1 85 ? 6.753 -2.447 -19.532 1.00 91.62 85 PRO A N 1
ATOM 651 C CA . PRO A 1 85 ? 7.857 -2.295 -18.597 1.00 91.62 85 PRO A CA 1
ATOM 652 C C . PRO A 1 85 ? 8.567 -0.954 -18.805 1.00 91.62 85 PRO A C 1
ATOM 654 O O . PRO A 1 85 ? 8.797 -0.527 -19.935 1.00 91.62 85 PRO A O 1
ATOM 657 N N . ILE A 1 86 ? 8.975 -0.328 -17.707 1.00 92.00 86 ILE A N 1
ATOM 658 C CA . ILE A 1 86 ? 9.779 0.893 -17.683 1.00 92.00 86 ILE A CA 1
ATOM 659 C C . ILE A 1 86 ? 11.187 0.516 -17.230 1.00 92.00 86 ILE A C 1
ATOM 661 O O . ILE A 1 86 ? 11.350 -0.172 -16.221 1.00 92.00 86 ILE A O 1
ATOM 665 N N . SER A 1 87 ? 12.201 0.953 -17.976 1.00 90.69 87 SER A N 1
ATOM 666 C CA . SER A 1 87 ? 13.601 0.754 -17.594 1.00 90.69 87 SER A CA 1
ATOM 667 C C . SER A 1 87 ? 13.939 1.560 -16.342 1.00 90.69 87 SER A C 1
ATOM 669 O O . SER A 1 87 ? 13.650 2.755 -16.284 1.00 90.69 87 SER A O 1
ATOM 671 N N . GLU A 1 88 ? 14.589 0.924 -15.369 1.00 86.50 88 GLU A N 1
ATOM 672 C CA . GLU A 1 88 ? 15.119 1.597 -14.183 1.00 86.50 88 GLU A CA 1
ATOM 673 C C . GLU A 1 88 ? 16.323 2.476 -14.573 1.00 86.50 88 GLU A C 1
ATOM 675 O O . GLU A 1 88 ? 17.344 1.938 -15.004 1.00 86.50 88 GLU A O 1
ATOM 680 N N . PRO A 1 89 ? 16.255 3.818 -14.437 1.00 84.62 89 PRO A N 1
ATOM 681 C CA . PRO A 1 89 ? 17.331 4.705 -14.886 1.00 84.62 89 PRO A CA 1
ATOM 682 C C . PRO A 1 89 ? 18.690 4.440 -14.227 1.00 84.62 89 PRO A C 1
ATOM 684 O O . PRO A 1 89 ? 19.726 4.776 -14.801 1.00 84.62 89 PRO A O 1
ATOM 687 N N . SER A 1 90 ? 18.694 3.874 -13.018 1.00 86.62 90 SER A N 1
ATOM 688 C CA . SER A 1 90 ? 19.899 3.646 -12.217 1.00 86.62 90 SER A CA 1
ATOM 689 C C . SER A 1 90 ? 20.482 2.229 -12.310 1.00 86.62 90 SER A C 1
ATOM 691 O O . SER A 1 90 ? 21.554 1.987 -11.751 1.00 86.62 90 SER A O 1
ATOM 693 N N . GLN A 1 91 ? 19.825 1.292 -13.006 1.00 85.81 91 GLN A N 1
ATOM 694 C CA . GLN A 1 91 ? 20.228 -0.119 -13.052 1.00 85.81 91 GLN A CA 1
ATOM 695 C C . GLN A 1 91 ? 20.175 -0.697 -14.471 1.00 85.81 91 GLN A C 1
ATOM 697 O O . GLN A 1 91 ? 19.286 -0.399 -15.261 1.00 85.81 91 GLN A O 1
ATOM 702 N N . VAL A 1 92 ? 21.133 -1.567 -14.794 1.00 84.69 92 VAL A N 1
ATOM 703 C CA . VAL A 1 92 ? 21.171 -2.278 -16.081 1.00 84.69 92 VAL A CA 1
ATOM 704 C C . VAL A 1 92 ? 20.230 -3.485 -16.021 1.00 84.69 92 VAL A C 1
ATOM 706 O O . VAL A 1 92 ? 20.158 -4.159 -14.994 1.00 84.69 92 VAL A O 1
ATOM 709 N N . ASP A 1 93 ? 19.493 -3.738 -17.107 1.00 83.06 93 ASP A N 1
ATOM 710 C CA . ASP A 1 93 ? 18.565 -4.872 -17.279 1.00 83.06 93 ASP A CA 1
ATOM 711 C C . ASP A 1 93 ? 17.481 -5.016 -16.194 1.00 83.06 93 ASP A C 1
ATOM 713 O O . ASP A 1 93 ? 16.893 -6.084 -16.014 1.00 83.06 93 ASP A O 1
ATOM 717 N N . THR A 1 94 ? 17.179 -3.928 -15.484 1.00 85.69 94 THR A N 1
ATOM 718 C CA . THR A 1 94 ? 16.130 -3.890 -14.463 1.00 85.69 94 THR A CA 1
ATOM 719 C C . THR A 1 94 ? 14.942 -3.091 -14.974 1.00 85.69 94 THR A C 1
ATOM 721 O O . THR A 1 94 ? 15.083 -1.972 -15.469 1.00 85.69 94 THR A O 1
ATOM 724 N N . PHE A 1 95 ? 13.757 -3.682 -14.848 1.00 88.88 95 PHE A N 1
ATOM 725 C CA . PHE A 1 95 ? 12.504 -3.100 -15.308 1.00 88.88 95 PHE A CA 1
ATOM 726 C C . PHE A 1 95 ? 11.466 -3.149 -14.195 1.00 88.88 95 PHE A C 1
ATOM 728 O O . PHE A 1 95 ? 11.337 -4.160 -13.498 1.00 88.88 95 PHE A O 1
ATOM 735 N N . TYR A 1 96 ? 10.674 -2.092 -14.084 1.00 88.69 96 TYR A N 1
ATOM 736 C CA . TYR A 1 96 ? 9.502 -2.050 -13.219 1.00 88.69 96 TYR A CA 1
ATOM 737 C C . TYR A 1 96 ? 8.242 -1.783 -14.040 1.00 88.69 96 TYR A C 1
ATOM 739 O O . TYR A 1 96 ? 8.295 -1.419 -15.212 1.00 88.69 96 TYR A O 1
ATOM 747 N N . TYR A 1 97 ? 7.083 -1.993 -13.425 1.00 93.81 97 TYR A N 1
ATOM 748 C CA . TYR A 1 97 ? 5.789 -1.697 -14.031 1.00 93.81 97 TYR A CA 1
ATOM 749 C C . TYR A 1 97 ? 5.063 -0.676 -13.162 1.00 93.81 97 TYR A C 1
ATOM 751 O O . TYR A 1 97 ? 5.212 -0.667 -11.942 1.00 93.81 97 TYR A O 1
ATOM 759 N N . GLN A 1 98 ? 4.228 0.164 -13.765 1.00 95.19 98 GLN A N 1
ATOM 760 C CA . GLN A 1 98 ? 3.315 0.996 -12.982 1.00 95.19 98 GLN A CA 1
ATOM 761 C C . GLN A 1 98 ? 2.343 0.101 -12.204 1.00 95.19 98 GLN A C 1
ATOM 763 O O . GLN A 1 98 ? 1.727 -0.797 -12.793 1.00 95.19 98 GLN A O 1
ATOM 768 N N . ASN A 1 99 ? 2.192 0.352 -10.899 1.00 97.00 99 ASN A N 1
ATOM 769 C CA . ASN A 1 99 ? 1.385 -0.459 -9.986 1.00 97.00 99 ASN A CA 1
ATOM 770 C C . ASN A 1 99 ? 1.832 -1.931 -9.921 1.00 97.00 99 ASN A C 1
ATOM 772 O O . ASN A 1 99 ? 0.979 -2.821 -9.961 1.00 97.00 99 ASN A O 1
ATOM 776 N N . TYR A 1 100 ? 3.143 -2.201 -9.886 1.00 97.06 100 TYR A N 1
ATOM 777 C CA . TYR A 1 100 ? 3.694 -3.555 -10.018 1.00 97.06 100 TYR A CA 1
ATOM 778 C C . 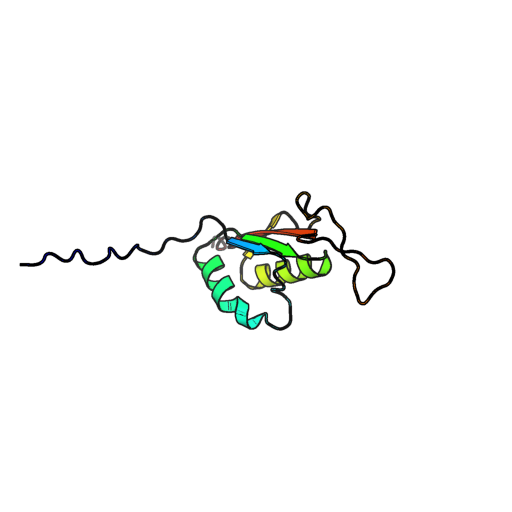TYR A 1 100 ? 3.264 -4.490 -8.879 1.00 97.06 100 TYR A C 1
ATOM 780 O O . TYR A 1 100 ? 2.854 -5.627 -9.128 1.00 97.06 100 TYR A O 1
ATOM 788 N N . TYR A 1 101 ? 3.319 -4.015 -7.640 1.00 97.94 101 TYR A N 1
ATOM 789 C CA . TYR A 1 101 ? 2.893 -4.753 -6.454 1.00 97.94 101 TYR A CA 1
ATOM 790 C C . TYR A 1 101 ? 1.675 -4.091 -5.826 1.00 97.94 101 TYR A C 1
ATOM 792 O O . TYR A 1 101 ? 1.421 -2.906 -6.044 1.00 97.94 101 TYR A O 1
ATOM 800 N N . TRP A 1 102 ? 0.896 -4.867 -5.078 1.00 98.31 102 TRP A N 1
ATOM 801 C CA . TRP A 1 102 ? -0.296 -4.377 -4.396 1.00 98.31 102 TRP A CA 1
ATOM 802 C C . TRP A 1 102 ? -0.538 -5.091 -3.068 1.00 98.31 102 TRP A C 1
ATOM 804 O O . TRP A 1 102 ? -0.064 -6.209 -2.839 1.00 98.31 102 TRP A O 1
ATOM 814 N N . TRP A 1 103 ? -1.304 -4.435 -2.203 1.00 98.44 103 TRP A N 1
ATOM 815 C CA . TRP A 1 103 ? -1.858 -5.022 -0.991 1.00 98.44 103 TRP A CA 1
ATOM 816 C C . TRP A 1 103 ? -3.177 -4.345 -0.604 1.00 98.44 103 TRP A C 1
ATOM 818 O O . TRP A 1 103 ? -3.443 -3.193 -0.960 1.00 98.44 103 TRP A O 1
ATOM 828 N N . CYS A 1 104 ? -3.998 -5.071 0.155 1.00 98.44 104 CYS A N 1
ATOM 829 C CA . CYS A 1 104 ? -5.243 -4.562 0.726 1.00 98.44 104 CYS A CA 1
ATOM 830 C C . CYS A 1 104 ? -5.162 -4.539 2.246 1.00 98.44 104 CYS A C 1
ATOM 832 O O . CYS A 1 104 ? -4.737 -5.520 2.864 1.00 98.44 104 CYS A O 1
ATOM 834 N N . GLY A 1 105 ? -5.663 -3.477 2.866 1.00 97.94 105 GLY A N 1
ATOM 835 C CA . GLY A 1 105 ? -5.671 -3.322 4.316 1.00 97.94 105 GLY A CA 1
ATOM 836 C C . GLY A 1 105 ? -7.029 -2.930 4.884 1.00 97.94 105 GLY A C 1
ATOM 837 O O . GLY A 1 105 ? -7.885 -2.373 4.197 1.00 97.94 105 GLY A O 1
ATOM 838 N N . ARG A 1 106 ? -7.229 -3.217 6.170 1.00 97.81 106 ARG A N 1
ATOM 839 C CA . ARG A 1 106 ? -8.365 -2.731 6.971 1.00 97.81 106 ARG A CA 1
ATOM 840 C C . ARG A 1 106 ? -7.881 -2.327 8.358 1.00 97.81 106 ARG A C 1
ATOM 842 O O . ARG A 1 106 ? -6.838 -2.795 8.801 1.00 97.81 106 ARG A O 1
ATOM 849 N N . ALA A 1 107 ? -8.621 -1.456 9.040 1.00 96.75 107 ALA A N 1
ATOM 850 C CA . ALA A 1 107 ? -8.324 -1.137 10.433 1.00 96.75 107 ALA A CA 1
ATOM 851 C C . ALA A 1 107 ? -8.441 -2.401 11.300 1.00 96.75 107 ALA A C 1
ATOM 853 O O . ALA A 1 107 ? -9.428 -3.142 11.179 1.00 96.75 107 ALA A O 1
ATOM 854 N N . ARG A 1 108 ? -7.471 -2.617 12.194 1.00 95.25 108 ARG A N 1
ATOM 855 C CA . ARG A 1 108 ? -7.476 -3.753 13.121 1.00 95.25 108 ARG A CA 1
ATOM 856 C C . ARG A 1 108 ? -8.757 -3.750 13.957 1.00 95.25 108 ARG A C 1
ATOM 858 O O . ARG A 1 108 ? -9.346 -2.701 14.252 1.00 95.25 108 ARG A O 1
ATOM 865 N N . ALA A 1 109 ? -9.255 -4.936 14.292 1.00 85.19 109 ALA A N 1
ATOM 866 C CA . ALA A 1 109 ? -10.336 -5.054 15.264 1.00 85.19 109 ALA A CA 1
ATOM 867 C C . ALA A 1 109 ? -9.827 -4.625 16.650 1.00 85.19 109 ALA A C 1
ATOM 869 O O . ALA A 1 109 ? -8.685 -4.912 17.006 1.00 85.19 109 ALA A O 1
ATOM 870 N N . ALA A 1 110 ? -10.656 -3.945 17.445 1.00 77.56 110 ALA A N 1
ATOM 871 C CA . ALA A 1 110 ? -10.324 -3.757 18.853 1.00 77.56 110 ALA A CA 1
ATOM 872 C C . ALA A 1 110 ? -10.207 -5.144 19.504 1.00 77.56 110 ALA A C 1
ATOM 874 O O . ALA A 1 110 ? -11.072 -5.995 19.279 1.00 77.56 110 ALA A O 1
ATOM 875 N N . ALA A 1 111 ? -9.137 -5.384 20.266 1.00 71.00 111 ALA A N 1
ATOM 876 C CA . ALA A 1 111 ? -9.013 -6.618 21.029 1.00 71.00 111 ALA A CA 1
ATOM 877 C C . ALA A 1 111 ? -10.241 -6.744 21.942 1.00 71.00 111 ALA A C 1
ATOM 879 O O . ALA A 1 111 ? -10.589 -5.796 22.646 1.00 71.00 111 ALA A O 1
ATOM 880 N N . SER A 1 112 ? -10.933 -7.878 21.872 1.00 60.28 112 SER A N 1
ATOM 881 C CA . SER A 1 112 ? -12.023 -8.176 22.797 1.00 60.28 112 SER A CA 1
ATOM 882 C C . SER A 1 112 ? -11.403 -8.481 24.159 1.00 60.28 112 SER A C 1
ATOM 884 O O . SER A 1 112 ? -10.667 -9.461 24.278 1.00 60.28 112 SER A O 1
ATOM 886 N N . SER A 1 113 ? -11.630 -7.596 25.129 1.00 54.84 113 SER A N 1
ATOM 887 C CA . SER A 1 113 ? -11.256 -7.782 26.536 1.00 54.84 113 SER A CA 1
ATOM 888 C C . SER A 1 113 ? -12.149 -8.801 27.229 1.00 54.84 113 SER A C 1
ATOM 890 O O . SER A 1 113 ? -13.361 -8.817 26.910 1.00 54.84 113 SER A O 1
#

InterPro domains:
  IPR046824 Mitochondrial splicing suppressor 51-like, C-terminal domain [PF20179] (12-87)

Sequence (113 aa):
SSHGSKPQECAWRPPDIAVAFNSGISEHDQKLWVPALEVLIRHRVPVVFTSYNDVEAAAD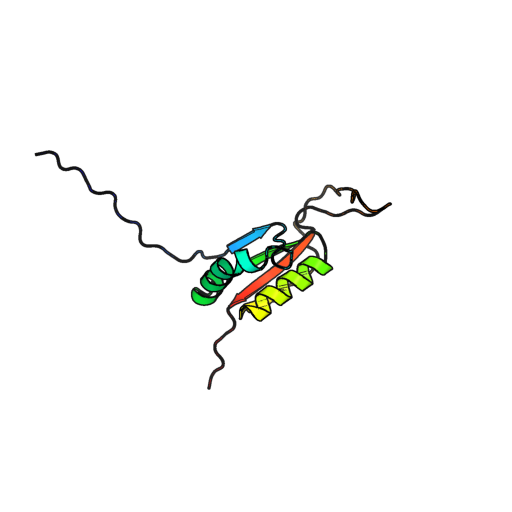AAVWRAAGGDVTLGPERNPFRALEPISEPSQVDTFYYQNYYWWCGRARAAASS

Foldseek 3Di:
DDPDDDPDPDDDDDDQAEEAWQNCCLDPVVVVCLVVLLVCQVNFHKYKYFHFDQVSQVSNQVSSVVSQKDWDFDQDFDPPWAPDWDDDPVDPPDTTTGRGGMTMMTHHDDPDD

Radius of gyration: 18.53 Å; chains: 1; bounding box: 59×49×47 Å

pLDDT: mean 90.21, std 12.0, range [45.44, 98.44]

Secondary structure (DSSP, 8-state):
----PPP--------S-EEESS--TTSTTHHHHHHHHHHHHHTT--EEEEESSHHHHHHHHHHHHHTTEEEEEEEEE-TTS-SS-EE-TTSTT-EE-TT-EEEEEEEPPPP--

Organism: NCBI:txid1737510